Protein AF-A0A954XFW9-F1 (afdb_monomer_lite)

Radius of gyration: 11.06 Å; chains: 1; bounding box: 32×22×22 Å

Structure (mmCIF, N/CA/C/O backbone):
data_AF-A0A954XFW9-F1
#
_entry.id   AF-A0A954XFW9-F1
#
loop_
_atom_site.group_PDB
_atom_site.id
_atom_site.type_symbol
_atom_site.label_atom_id
_atom_site.label_alt_id
_atom_site.label_comp_id
_atom_site.label_asym_id
_atom_site.label_entity_id
_atom_site.label_seq_id
_atom_site.pdbx_PDB_ins_code
_atom_site.Cartn_x
_atom_site.Cartn_y
_atom_site.Cartn_z
_atom_site.occupancy
_atom_site.B_iso_or_equiv
_atom_site.auth_seq_id
_atom_site.auth_comp_id
_atom_site.auth_asym_id
_atom_site.auth_atom_id
_atom_site.pdbx_PDB_model_num
ATOM 1 N N . LEU A 1 1 ? -10.925 12.344 2.613 1.00 48.03 1 LEU A N 1
ATOM 2 C CA . LEU A 1 1 ? -10.735 12.088 1.170 1.00 48.03 1 LEU A CA 1
ATOM 3 C C . LEU A 1 1 ? -10.627 10.574 0.955 1.00 48.03 1 LEU A C 1
ATOM 5 O O . LEU A 1 1 ? -9.584 10.079 0.573 1.00 48.03 1 LEU A O 1
ATOM 9 N N . ILE A 1 2 ? -11.682 9.852 1.338 1.00 49.28 2 ILE A N 1
ATOM 10 C CA . ILE A 1 2 ? -11.816 8.386 1.270 1.00 49.28 2 ILE A CA 1
ATOM 11 C C . ILE A 1 2 ? -13.312 8.144 1.370 1.00 49.28 2 ILE A C 1
ATOM 13 O O . ILE A 1 2 ? -13.882 8.040 2.458 1.00 49.28 2 ILE A O 1
ATOM 17 N N . SER A 1 3 ? -13.973 8.222 0.224 1.00 45.56 3 SER A N 1
ATOM 18 C CA . SER A 1 3 ? -15.361 7.803 0.137 1.00 45.56 3 SER A CA 1
ATOM 19 C C . SER A 1 3 ? -15.362 6.277 0.219 1.00 45.56 3 SER A C 1
ATOM 21 O O . SER A 1 3 ? -14.481 5.616 -0.319 1.00 45.56 3 SER A O 1
ATOM 23 N N . GLN A 1 4 ? -16.337 5.689 0.908 1.00 52.94 4 GLN A N 1
ATOM 24 C CA . GLN A 1 4 ? -16.478 4.239 1.144 1.00 52.94 4 GLN A CA 1
ATOM 25 C C . GLN A 1 4 ? -16.711 3.401 -0.146 1.00 52.94 4 GLN A C 1
ATOM 27 O O . GLN A 1 4 ? -17.229 2.289 -0.086 1.00 52.94 4 GLN A O 1
ATOM 32 N N . GLN A 1 5 ? -16.373 3.941 -1.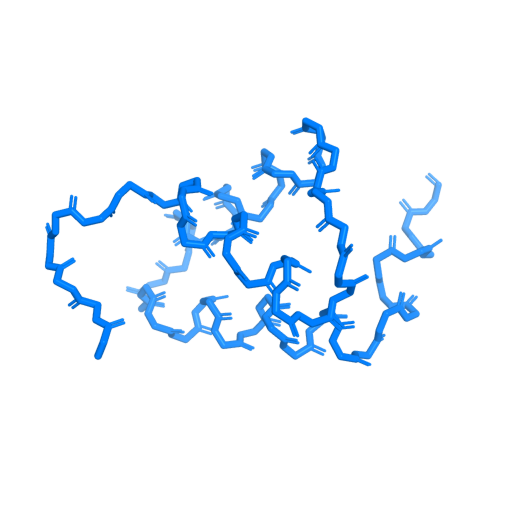318 1.00 53.09 5 GLN A N 1
ATOM 33 C CA . GLN A 1 5 ? -16.612 3.399 -2.657 1.00 53.09 5 GLN A CA 1
ATOM 34 C C . GLN A 1 5 ? -15.380 3.468 -3.575 1.00 53.09 5 GLN A C 1
ATOM 36 O O . GLN A 1 5 ? -15.467 3.030 -4.716 1.00 53.09 5 GLN A O 1
ATOM 41 N N . ASP A 1 6 ? -14.246 3.999 -3.113 1.00 59.72 6 ASP A N 1
ATOM 42 C CA . ASP A 1 6 ? -13.011 3.962 -3.897 1.00 59.72 6 ASP A CA 1
ATOM 43 C C . ASP A 1 6 ? -12.378 2.564 -3.815 1.00 59.72 6 ASP A C 1
ATOM 45 O O . ASP A 1 6 ? -12.238 1.996 -2.726 1.00 59.72 6 ASP A O 1
ATOM 49 N N . ASP A 1 7 ? -12.040 1.996 -4.976 1.00 80.25 7 ASP A N 1
ATOM 50 C CA . ASP A 1 7 ? -11.367 0.701 -5.098 1.00 80.25 7 ASP A CA 1
ATOM 51 C C . ASP A 1 7 ? -9.957 0.808 -4.502 1.00 80.25 7 ASP A C 1
ATOM 53 O O . ASP A 1 7 ? -9.219 1.745 -4.823 1.00 80.25 7 ASP A O 1
ATOM 57 N N . ASP A 1 8 ? -9.570 -0.136 -3.638 1.00 83.75 8 ASP A N 1
ATOM 58 C CA . ASP A 1 8 ? -8.288 -0.087 -2.921 1.00 83.75 8 ASP A CA 1
ATOM 59 C C . ASP A 1 8 ? -7.100 0.062 -3.881 1.00 83.75 8 ASP A C 1
ATOM 61 O O . ASP A 1 8 ? -6.147 0.784 -3.586 1.00 83.75 8 ASP A O 1
ATOM 65 N N . ARG A 1 9 ? -7.192 -0.526 -5.082 1.00 84.38 9 ARG A N 1
ATOM 66 C CA . ARG A 1 9 ? -6.167 -0.384 -6.125 1.00 84.38 9 ARG A CA 1
ATOM 67 C C . ARG A 1 9 ? -6.046 1.050 -6.609 1.00 84.38 9 ARG A C 1
ATOM 69 O O . ARG A 1 9 ? -4.939 1.526 -6.828 1.00 84.38 9 ARG A O 1
ATOM 76 N N . THR A 1 10 ? -7.167 1.743 -6.772 1.00 86.00 10 THR A N 1
ATOM 77 C CA . THR A 1 10 ? -7.183 3.124 -7.271 1.00 86.00 10 THR A CA 1
ATOM 78 C C . THR A 1 10 ? -6.523 4.062 -6.266 1.00 86.00 10 THR A C 1
ATOM 80 O O . THR A 1 10 ? -5.730 4.915 -6.661 1.00 86.00 10 THR A O 1
ATOM 83 N N . ILE A 1 11 ? -6.770 3.850 -4.970 1.00 86.50 11 ILE A N 1
ATOM 84 C CA . ILE A 1 11 ? -6.135 4.625 -3.896 1.00 86.50 11 ILE A CA 1
ATOM 85 C C . ILE A 1 11 ? -4.621 4.379 -3.882 1.00 86.50 11 ILE A C 1
ATOM 87 O O . ILE A 1 11 ? -3.853 5.339 -3.858 1.00 86.50 11 ILE A O 1
ATOM 91 N N . VAL A 1 12 ? -4.172 3.119 -3.963 1.00 86.88 12 VAL A N 1
ATOM 92 C CA . VAL A 1 12 ? -2.734 2.795 -4.035 1.00 86.88 12 VAL A CA 1
ATOM 93 C C . VAL A 1 12 ? -2.083 3.427 -5.269 1.00 86.88 12 VAL A C 1
ATOM 95 O O . VAL A 1 12 ? -1.034 4.057 -5.151 1.00 86.88 12 VAL A O 1
ATOM 98 N N . ILE A 1 13 ? -2.704 3.321 -6.448 1.00 88.25 13 ILE A N 1
ATOM 99 C CA . ILE A 1 13 ? -2.184 3.930 -7.683 1.00 88.25 13 ILE A CA 1
ATOM 100 C C . ILE A 1 13 ? -2.057 5.447 -7.526 1.00 88.25 13 ILE A C 1
ATOM 102 O O . ILE A 1 13 ? -1.035 6.022 -7.902 1.00 88.25 13 ILE A O 1
ATOM 106 N N . GLU A 1 14 ? -3.065 6.102 -6.951 1.00 88.19 14 GLU A N 1
ATOM 107 C CA . GLU A 1 14 ? -3.025 7.541 -6.718 1.00 88.19 14 GLU A CA 1
ATOM 108 C C . GLU A 1 14 ? -1.926 7.931 -5.714 1.00 88.19 14 GLU A C 1
ATOM 110 O O . GLU A 1 14 ? -1.211 8.908 -5.949 1.00 88.19 14 GLU A O 1
ATOM 115 N N . LEU A 1 15 ? -1.722 7.155 -4.646 1.00 86.69 15 LEU A N 1
ATOM 116 C CA . LEU A 1 15 ? -0.630 7.366 -3.688 1.00 86.69 15 LEU A CA 1
ATOM 117 C C . LEU A 1 15 ? 0.742 7.271 -4.367 1.00 86.69 15 LEU A C 1
ATOM 119 O O . LEU A 1 15 ? 1.584 8.149 -4.171 1.00 86.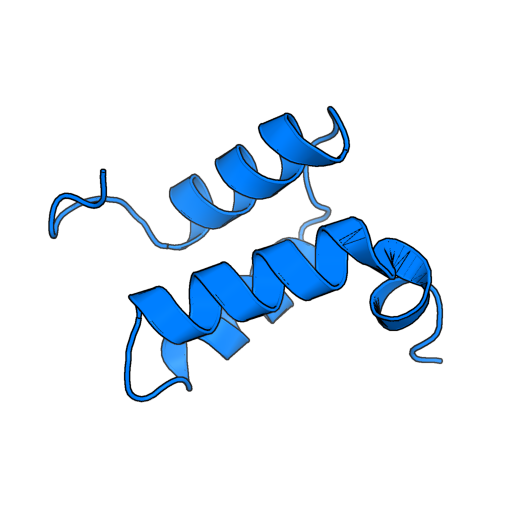69 15 LEU A O 1
ATOM 123 N N . TYR A 1 16 ? 0.952 6.266 -5.216 1.00 88.06 16 TYR A N 1
ATOM 124 C CA . TYR A 1 16 ? 2.180 6.101 -5.999 1.00 88.06 16 TYR A CA 1
ATOM 125 C C . TYR A 1 16 ? 2.412 7.259 -6.974 1.00 88.06 16 TYR A C 1
ATOM 127 O O . TYR A 1 16 ? 3.515 7.805 -7.047 1.00 88.06 16 TYR A O 1
ATOM 135 N N . LEU A 1 17 ? 1.369 7.690 -7.685 1.00 86.81 17 LEU A N 1
ATOM 136 C CA . LEU A 1 17 ? 1.461 8.821 -8.606 1.00 86.81 17 LEU A CA 1
ATOM 137 C C . LEU A 1 17 ? 1.751 10.133 -7.868 1.00 86.81 17 LEU A C 1
ATOM 139 O O . LEU A 1 17 ? 2.523 10.950 -8.359 1.00 86.81 17 LEU A O 1
ATOM 143 N N . ARG A 1 18 ? 1.181 10.342 -6.679 1.00 87.25 18 ARG A N 1
ATOM 144 C CA . ARG A 1 18 ? 1.403 11.565 -5.892 1.00 87.25 18 ARG A CA 1
ATOM 145 C C . ARG A 1 18 ? 2.761 11.602 -5.192 1.00 87.25 18 ARG A C 1
ATOM 147 O O . ARG A 1 18 ? 3.290 12.689 -4.991 1.00 87.25 18 ARG A O 1
ATOM 154 N N . THR A 1 19 ? 3.319 10.449 -4.824 1.00 85.50 19 THR A N 1
ATOM 155 C CA . THR A 1 19 ? 4.610 10.362 -4.116 1.00 85.50 19 THR A CA 1
ATOM 156 C C . THR A 1 19 ? 5.789 10.201 -5.061 1.00 85.50 19 THR A C 1
ATOM 158 O O . THR A 1 19 ? 6.729 10.989 -5.025 1.00 85.50 19 THR A O 1
ATOM 161 N N . LEU A 1 20 ? 5.737 9.190 -5.925 1.00 82.56 20 LEU A N 1
ATOM 162 C CA . LEU A 1 20 ? 6.836 8.788 -6.795 1.00 82.56 20 LEU A CA 1
ATOM 163 C C . LEU A 1 20 ? 6.644 9.253 -8.243 1.00 82.56 20 LEU A C 1
ATOM 165 O O . LEU A 1 20 ? 7.520 9.011 -9.070 1.00 82.56 20 LEU A O 1
ATOM 169 N N . SER A 1 21 ? 5.517 9.904 -8.573 1.00 85.44 21 SER A N 1
ATOM 170 C CA . SER A 1 21 ? 5.189 10.340 -9.945 1.00 85.44 21 SER A CA 1
ATOM 171 C C . SER A 1 21 ? 5.291 9.214 -10.982 1.00 85.44 21 SER A C 1
ATOM 173 O O . SER A 1 21 ? 5.549 9.458 -12.160 1.00 85.44 21 SER A O 1
ATOM 175 N N . ARG A 1 22 ? 5.081 7.966 -10.546 1.00 84.2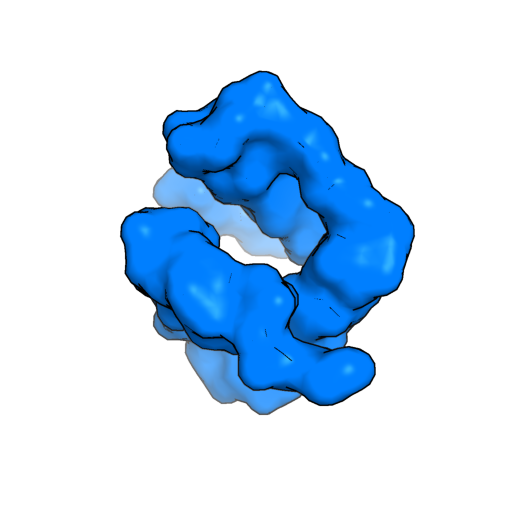5 22 ARG A N 1
ATOM 176 C CA . ARG A 1 22 ? 5.096 6.757 -11.377 1.00 84.25 22 ARG A CA 1
ATOM 177 C C . ARG A 1 22 ? 3.917 5.864 -11.025 1.00 84.25 22 ARG A C 1
ATOM 179 O O . ARG A 1 22 ? 3.389 5.938 -9.920 1.00 84.25 22 ARG A O 1
ATOM 186 N N . GLN A 1 23 ? 3.531 5.001 -11.957 1.00 84.31 23 GLN A N 1
ATOM 187 C CA . GLN A 1 23 ? 2.571 3.941 -11.664 1.00 84.31 23 GLN A CA 1
ATOM 188 C C . GLN A 1 23 ? 3.263 2.825 -10.858 1.00 84.31 23 GLN A C 1
ATOM 190 O O . GLN A 1 23 ? 4.442 2.544 -11.113 1.00 84.31 23 GLN A O 1
ATOM 195 N N . PRO A 1 24 ? 2.569 2.209 -9.884 1.00 85.00 24 PRO A N 1
ATOM 196 C CA . PRO A 1 24 ? 3.063 1.001 -9.237 1.00 85.00 24 PRO A CA 1
ATOM 197 C C . PRO A 1 24 ? 3.135 -0.142 -10.253 1.00 85.00 24 PRO A C 1
ATOM 199 O O . PRO A 1 24 ? 2.351 -0.190 -11.204 1.00 85.00 24 PRO A O 1
ATOM 202 N N . SER A 1 25 ? 4.058 -1.076 -10.043 1.00 87.56 25 SER A N 1
ATOM 203 C CA . SER A 1 25 ? 4.053 -2.351 -10.768 1.00 87.56 25 SER A CA 1
ATOM 204 C C . SER A 1 25 ? 2.898 -3.239 -10.287 1.00 87.56 25 SER A C 1
ATOM 206 O O . SER A 1 25 ? 2.381 -3.035 -9.191 1.00 87.56 25 SER A O 1
ATOM 208 N N . ASP A 1 26 ? 2.509 -4.250 -11.068 1.00 85.69 26 ASP A N 1
ATOM 209 C CA . ASP A 1 26 ? 1.418 -5.173 -10.696 1.00 85.69 26 ASP A CA 1
ATOM 210 C C . ASP A 1 26 ? 1.684 -5.883 -9.351 1.00 85.69 26 ASP A C 1
ATOM 212 O O . ASP A 1 26 ? 0.793 -5.981 -8.512 1.00 85.69 26 ASP A O 1
ATOM 216 N N . ASP A 1 27 ? 2.942 -6.264 -9.106 1.00 84.25 27 ASP A N 1
ATOM 217 C CA . ASP A 1 27 ? 3.401 -6.902 -7.864 1.00 84.25 27 ASP A CA 1
ATOM 218 C C . ASP A 1 27 ? 3.353 -5.951 -6.648 1.00 84.25 27 ASP A C 1
ATOM 220 O O . ASP A 1 27 ? 2.848 -6.302 -5.579 1.00 84.25 27 ASP A O 1
ATOM 224 N N . GLU A 1 28 ? 3.786 -4.697 -6.838 1.00 85.00 28 GLU A N 1
ATOM 225 C CA . GLU A 1 28 ? 3.705 -3.636 -5.824 1.00 85.00 28 GLU A CA 1
ATOM 226 C C . GLU A 1 28 ? 2.242 -3.329 -5.474 1.00 85.00 28 GLU A C 1
ATOM 228 O O . GLU A 1 28 ? 1.869 -3.250 -4.304 1.00 85.00 28 GLU A O 1
ATOM 233 N N . LEU A 1 29 ? 1.393 -3.205 -6.499 1.00 86.94 29 LEU A N 1
ATOM 234 C CA . LEU A 1 29 ? -0.032 -2.946 -6.342 1.00 86.94 29 LEU A CA 1
ATOM 235 C C . LEU A 1 29 ? -0.723 -4.090 -5.595 1.00 86.94 29 LEU A C 1
ATOM 237 O O . LEU A 1 29 ? -1.506 -3.831 -4.682 1.00 86.94 29 LEU A O 1
ATOM 241 N N . ALA A 1 30 ? -0.436 -5.341 -5.964 1.00 86.75 30 ALA A N 1
ATOM 242 C CA . ALA A 1 30 ? -0.978 -6.514 -5.291 1.00 86.75 30 ALA A CA 1
ATOM 243 C C . ALA A 1 30 ? -0.559 -6.554 -3.815 1.00 86.75 30 ALA A C 1
ATOM 245 O O . ALA A 1 30 ? -1.420 -6.713 -2.952 1.00 86.75 30 ALA A O 1
ATOM 246 N N . THR A 1 31 ? 0.723 -6.315 -3.528 1.00 86.69 31 THR A N 1
ATOM 247 C CA . THR A 1 31 ? 1.268 -6.293 -2.163 1.00 86.69 31 THR A CA 1
ATOM 248 C C . THR A 1 31 ? 0.620 -5.204 -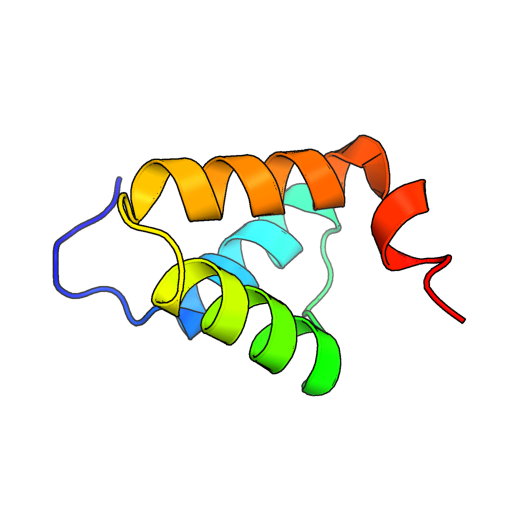1.310 1.00 86.69 31 THR A C 1
ATOM 250 O O . THR A 1 31 ? 0.138 -5.484 -0.214 1.00 86.69 31 THR A O 1
ATOM 253 N N . CYS A 1 32 ? 0.545 -3.964 -1.805 1.00 85.94 32 CYS A N 1
ATOM 254 C CA . CYS A 1 32 ? -0.070 -2.858 -1.069 1.00 85.94 32 CYS A CA 1
ATOM 255 C C . CYS A 1 32 ? -1.569 -3.080 -0.834 1.00 85.94 32 CYS A C 1
ATOM 257 O O . CYS A 1 32 ? -2.074 -2.788 0.245 1.00 85.94 32 CYS A O 1
ATOM 259 N N . VAL A 1 33 ? -2.293 -3.606 -1.824 1.00 87.19 33 VAL A N 1
ATOM 260 C CA . VAL A 1 33 ? -3.729 -3.891 -1.686 1.00 87.19 33 VAL A CA 1
ATOM 261 C C . VAL A 1 33 ? -3.973 -5.042 -0.716 1.00 87.19 33 VAL A C 1
ATOM 263 O O . VAL A 1 33 ? -4.914 -4.982 0.072 1.00 87.19 33 VAL A O 1
ATOM 266 N N . GLU A 1 34 ? -3.139 -6.079 -0.745 1.00 86.75 34 GLU A N 1
ATOM 267 C CA . GLU A 1 34 ? -3.211 -7.170 0.225 1.00 86.75 34 GLU A CA 1
ATOM 268 C C . GLU A 1 34 ? -2.910 -6.673 1.642 1.00 86.75 34 GLU A C 1
ATOM 270 O O . GLU A 1 34 ? -3.658 -6.988 2.564 1.00 86.75 34 GLU A O 1
ATOM 275 N N . TYR A 1 35 ? -1.905 -5.812 1.804 1.00 85.94 35 TYR A N 1
ATOM 276 C CA . TYR A 1 35 ? -1.586 -5.182 3.082 1.00 85.94 35 TYR A CA 1
ATOM 277 C C . TYR A 1 35 ? -2.753 -4.349 3.629 1.00 85.94 35 TYR A C 1
ATOM 279 O O . TYR A 1 35 ? -3.172 -4.532 4.771 1.00 85.94 35 TYR A O 1
ATOM 287 N N . VAL A 1 36 ? -3.359 -3.505 2.788 1.00 85.81 36 VAL A N 1
ATOM 288 C CA . VAL A 1 36 ? -4.538 -2.703 3.158 1.00 85.81 36 VAL A CA 1
ATOM 289 C C . VAL A 1 36 ? -5.744 -3.575 3.508 1.00 85.81 36 VAL A C 1
ATOM 291 O O . VAL A 1 36 ? -6.526 -3.213 4.382 1.00 85.81 36 VAL A O 1
ATOM 294 N N . ARG A 1 37 ? -5.893 -4.737 2.865 1.00 84.38 37 ARG A N 1
ATOM 295 C CA 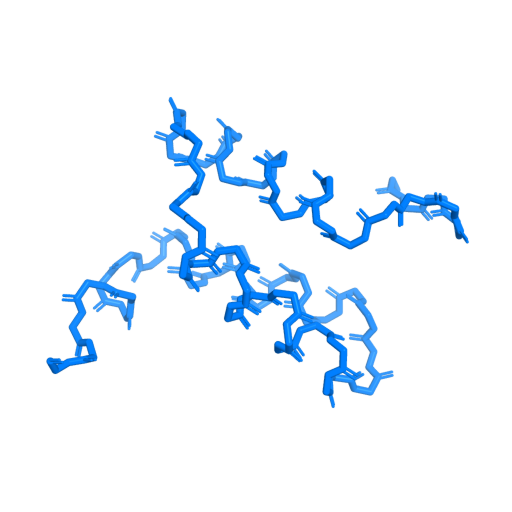. ARG A 1 37 ? -6.959 -5.703 3.171 1.00 84.38 37 ARG A CA 1
ATOM 296 C C . ARG A 1 37 ? -6.734 -6.486 4.460 1.00 84.38 37 ARG A C 1
ATOM 298 O O . ARG A 1 37 ? -7.711 -6.953 5.038 1.00 84.38 37 ARG A O 1
ATOM 305 N N . GLN A 1 38 ? -5.482 -6.679 4.865 1.00 83.56 38 GLN A N 1
ATOM 306 C CA . GLN A 1 38 ? -5.127 -7.344 6.120 1.00 83.56 38 GLN A CA 1
ATOM 307 C C . GLN A 1 38 ? -5.152 -6.390 7.322 1.00 83.56 38 GLN A C 1
ATOM 309 O O . GLN A 1 38 ? -5.265 -6.856 8.454 1.00 83.56 38 GLN A O 1
ATOM 314 N N . GLY A 1 39 ? -5.050 -5.079 7.086 1.00 76.88 39 GLY A N 1
ATOM 315 C CA . GLY A 1 39 ? -5.132 -4.056 8.124 1.00 76.88 39 GLY A CA 1
ATOM 316 C C . GLY A 1 39 ? -6.529 -3.939 8.736 1.00 76.88 39 GLY A C 1
ATOM 317 O O . GLY A 1 39 ? -7.537 -3.967 8.032 1.00 76.88 39 GLY A O 1
ATOM 318 N N . ASP A 1 40 ? -6.577 -3.776 10.058 1.00 74.88 40 ASP A N 1
ATOM 319 C CA . ASP A 1 40 ? -7.827 -3.624 10.816 1.00 74.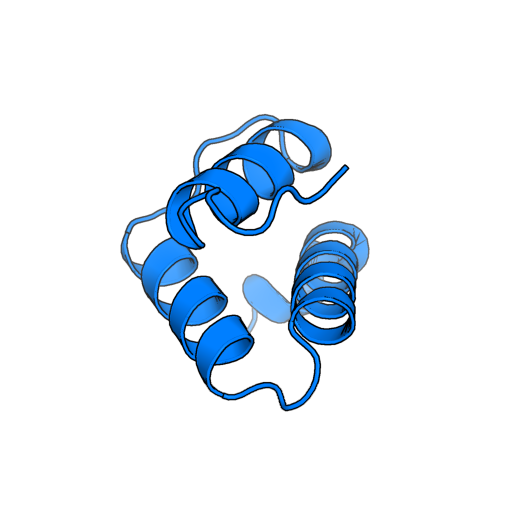88 40 ASP A CA 1
ATOM 320 C C . ASP A 1 40 ? -8.492 -2.261 10.530 1.00 74.88 40 ASP A C 1
ATOM 322 O O . ASP A 1 40 ? -9.705 -2.179 10.328 1.00 74.88 40 ASP A O 1
ATOM 326 N N . ASP A 1 41 ? -7.684 -1.194 10.407 1.00 84.44 41 ASP A N 1
ATOM 327 C CA . ASP A 1 41 ? -8.137 0.123 9.949 1.00 84.44 41 ASP A CA 1
ATOM 328 C C . ASP A 1 41 ? -7.568 0.456 8.566 1.00 84.44 41 ASP A C 1
ATOM 330 O O . ASP A 1 41 ? -6.363 0.596 8.338 1.00 84.44 41 ASP A O 1
ATOM 334 N N . ARG A 1 42 ? -8.491 0.630 7.622 1.00 82.94 42 ARG A N 1
ATOM 335 C CA . ARG A 1 42 ? -8.195 0.905 6.217 1.00 82.94 42 ARG A CA 1
ATOM 336 C C . ARG A 1 42 ? -7.389 2.198 6.034 1.00 82.94 42 ARG A C 1
ATOM 338 O O . ARG A 1 42 ? -6.586 2.274 5.113 1.00 82.94 42 ARG A O 1
ATOM 345 N N . ARG A 1 43 ? -7.591 3.218 6.880 1.00 83.12 43 ARG A N 1
ATOM 346 C CA . ARG A 1 43 ? -6.830 4.481 6.807 1.00 83.12 43 ARG A CA 1
ATOM 347 C C . ARG A 1 43 ? -5.398 4.286 7.246 1.00 83.12 43 ARG A C 1
ATOM 349 O O . ARG A 1 43 ? -4.498 4.683 6.516 1.00 83.12 43 ARG A O 1
ATOM 356 N N . GLU A 1 44 ? -5.226 3.643 8.393 1.00 85.94 44 GLU A N 1
ATOM 357 C CA . GLU A 1 44 ? -3.912 3.387 8.971 1.00 85.94 44 GLU A CA 1
ATOM 358 C C . GLU A 1 44 ? -3.042 2.592 7.994 1.00 85.94 44 GLU A C 1
ATOM 360 O O . GLU A 1 44 ? -1.904 2.969 7.735 1.00 85.94 44 GLU A O 1
ATOM 365 N N . ALA A 1 45 ? -3.611 1.578 7.334 1.00 87.19 45 ALA A N 1
ATOM 366 C CA . ALA A 1 45 ? -2.878 0.802 6.341 1.00 87.19 45 ALA A CA 1
ATOM 367 C C . ALA A 1 45 ? -2.448 1.626 5.109 1.00 87.19 45 ALA A C 1
ATOM 369 O O . ALA A 1 45 ? -1.342 1.445 4.603 1.00 87.19 45 ALA A O 1
ATOM 370 N N . PHE A 1 46 ? -3.281 2.555 4.621 1.00 86.25 46 PHE A N 1
ATOM 371 C CA . PHE A 1 46 ? -2.880 3.461 3.534 1.00 86.25 46 PHE A CA 1
ATOM 372 C C . PHE A 1 46 ? -1.827 4.481 3.976 1.00 86.25 46 PHE A C 1
ATOM 374 O O . PHE A 1 46 ? -0.946 4.824 3.185 1.00 86.25 46 PHE A O 1
ATOM 381 N N . GLU A 1 47 ? -1.913 4.978 5.210 1.00 87.12 47 GLU A N 1
ATOM 382 C CA . GLU A 1 47 ? -0.905 5.867 5.790 1.00 87.12 47 GLU A CA 1
ATOM 383 C C . GLU A 1 47 ? 0.442 5.158 5.930 1.00 87.12 47 GLU A C 1
ATOM 385 O O . GLU A 1 47 ? 1.469 5.742 5.596 1.00 87.12 47 GLU A O 1
ATOM 390 N N . ASP A 1 48 ? 0.437 3.890 6.327 1.00 85.62 48 ASP A N 1
ATOM 391 C CA . ASP A 1 48 ? 1.636 3.064 6.437 1.00 85.62 48 ASP A CA 1
ATOM 392 C C . ASP A 1 48 ? 2.261 2.772 5.059 1.00 85.62 48 ASP A C 1
ATOM 394 O O . ASP A 1 48 ? 3.465 2.960 4.869 1.00 85.62 48 ASP A O 1
ATOM 398 N N . VAL A 1 49 ? 1.440 2.464 4.042 1.00 85.19 49 VAL A N 1
ATOM 399 C CA . VAL A 1 49 ? 1.896 2.376 2.639 1.00 85.19 49 VAL A CA 1
ATOM 400 C C . VAL A 1 49 ? 2.507 3.702 2.188 1.00 85.19 49 VAL A C 1
ATOM 402 O O . VAL A 1 49 ? 3.602 3.713 1.631 1.00 85.19 49 VAL A O 1
ATOM 405 N N . LEU A 1 50 ? 1.851 4.835 2.453 1.00 85.19 50 LEU A N 1
ATOM 406 C CA . LEU A 1 50 ? 2.380 6.159 2.123 1.00 85.19 50 LEU A CA 1
ATOM 407 C C . LEU A 1 50 ? 3.725 6.416 2.818 1.00 85.19 50 LEU A C 1
ATOM 409 O O . LEU A 1 50 ? 4.655 6.924 2.191 1.00 85.19 50 LEU A O 1
ATOM 413 N N . TRP A 1 51 ? 3.842 6.046 4.092 1.00 86.00 51 TRP A N 1
ATOM 414 C CA . TRP A 1 51 ? 5.076 6.176 4.860 1.00 86.00 51 TRP A CA 1
ATOM 415 C C . TRP A 1 51 ? 6.193 5.309 4.276 1.00 86.00 51 TRP A C 1
ATOM 417 O O . TRP A 1 51 ? 7.325 5.778 4.143 1.00 86.00 51 TRP A O 1
ATOM 427 N N . SER A 1 52 ? 5.869 4.089 3.847 1.00 82.00 52 SER A N 1
ATOM 428 C CA . SER A 1 52 ? 6.787 3.175 3.165 1.00 82.00 52 SER A CA 1
ATOM 429 C C . SER A 1 52 ? 7.261 3.728 1.814 1.00 82.00 52 SER A C 1
ATOM 431 O O . SER A 1 52 ? 8.451 3.678 1.502 1.00 82.00 52 SER A O 1
ATOM 433 N N . LEU A 1 53 ? 6.367 4.366 1.046 1.00 80.75 53 LEU A N 1
ATOM 434 C CA . LEU A 1 53 ? 6.710 5.044 -0.211 1.00 80.75 53 LEU A CA 1
ATOM 435 C C . LEU A 1 53 ? 7.626 6.248 0.016 1.00 80.75 53 LEU A C 1
ATOM 437 O O . LEU A 1 53 ? 8.609 6.423 -0.703 1.00 80.75 53 LEU A O 1
ATOM 441 N N . ILE A 1 54 ? 7.345 7.066 1.030 1.00 82.19 54 ILE A N 1
ATOM 442 C CA . ILE A 1 54 ? 8.193 8.211 1.393 1.00 82.19 54 ILE A CA 1
ATOM 443 C C . ILE A 1 54 ? 9.576 7.733 1.861 1.00 82.19 54 ILE A C 1
ATOM 445 O O . ILE A 1 54 ? 10.590 8.336 1.513 1.00 82.19 54 ILE A O 1
ATOM 449 N N . ASN A 1 55 ? 9.633 6.615 2.586 1.00 74.88 55 ASN A N 1
ATOM 450 C CA . ASN A 1 55 ? 10.863 6.012 3.099 1.00 74.88 55 ASN A CA 1
ATOM 451 C C . ASN A 1 55 ? 11.394 4.890 2.197 1.00 74.88 55 ASN A C 1
ATOM 453 O O . ASN A 1 55 ? 12.000 3.959 2.721 1.00 74.88 55 ASN A O 1
ATOM 457 N N . SER A 1 56 ? 11.175 5.000 0.876 1.00 58.72 56 SER A N 1
ATOM 458 C CA . SER A 1 56 ? 11.406 4.059 -0.251 1.00 58.72 56 SER A CA 1
ATOM 459 C C . SER A 1 56 ? 12.528 2.995 -0.158 1.00 58.72 56 SER A C 1
ATOM 461 O O . SER A 1 56 ? 12.547 2.062 -0.958 1.00 58.72 56 SER A O 1
ATOM 463 N N . THR A 1 57 ? 13.452 3.065 0.794 1.00 54.38 57 THR A N 1
ATOM 464 C CA . THR A 1 57 ? 14.367 1.986 1.188 1.00 54.38 57 THR A CA 1
ATOM 465 C C . THR A 1 57 ? 13.705 0.703 1.711 1.00 54.38 57 THR A C 1
ATOM 467 O O . THR A 1 57 ? 14.324 -0.343 1.565 1.00 54.38 57 THR A O 1
ATOM 470 N N . GLU A 1 58 ? 12.485 0.710 2.264 1.00 54.66 58 GLU A N 1
ATOM 471 C CA . GLU A 1 58 ? 11.846 -0.540 2.748 1.00 54.66 58 GLU A CA 1
ATOM 472 C C . GLU A 1 58 ? 11.174 -1.368 1.632 1.00 54.66 58 GLU A C 1
ATOM 474 O O . GLU A 1 58 ? 11.046 -2.584 1.770 1.00 54.66 58 GLU A O 1
ATOM 479 N N . PHE A 1 59 ? 10.824 -0.755 0.490 1.00 52.28 59 PHE A N 1
ATOM 480 C CA . PHE A 1 59 ? 10.262 -1.468 -0.674 1.00 52.28 59 PHE A CA 1
ATOM 481 C C . PHE A 1 59 ? 11.327 -1.881 -1.705 1.00 52.28 59 PHE A C 1
ATOM 483 O O . PHE A 1 59 ? 11.193 -2.916 -2.352 1.00 52.28 59 PHE A O 1
ATOM 490 N N . LEU A 1 60 ? 12.431 -1.129 -1.829 1.00 50.28 60 LEU A N 1
ATOM 491 C CA . LEU A 1 60 ? 13.557 -1.486 -2.709 1.00 50.28 60 LEU A CA 1
ATOM 492 C C . LEU A 1 60 ? 14.432 -2.634 -2.165 1.00 50.28 60 LEU A C 1
ATOM 494 O O . LEU A 1 60 ? 15.261 -3.159 -2.903 1.00 50.28 60 LEU A O 1
ATOM 498 N N . HIS A 1 61 ? 14.273 -3.026 -0.895 1.00 46.16 61 HIS A N 1
ATOM 499 C CA . HIS A 1 61 ? 15.176 -3.964 -0.213 1.00 46.16 61 HIS A CA 1
ATOM 500 C C . HIS A 1 61 ? 14.485 -5.154 0.471 1.00 46.16 61 HIS A C 1
ATOM 502 O O . HIS A 1 61 ? 14.953 -5.620 1.513 1.00 46.16 61 HIS A O 1
ATOM 508 N N . ARG A 1 62 ? 13.439 -5.741 -0.126 1.00 41.88 62 ARG A N 1
ATOM 509 C CA . ARG A 1 62 ? 12.949 -7.059 0.325 1.00 41.88 62 ARG A CA 1
ATOM 510 C C . ARG A 1 62 ? 13.146 -8.169 -0.714 1.00 41.88 62 ARG A C 1
ATOM 512 O O . ARG A 1 62 ? 12.192 -8.738 -1.215 1.00 41.88 62 ARG A O 1
ATOM 519 N N . ARG A 1 63 ? 14.444 -8.475 -0.868 1.00 44.69 63 ARG A N 1
ATOM 520 C CA . ARG A 1 63 ? 15.132 -9.682 -1.378 1.00 44.69 63 ARG A CA 1
ATOM 521 C C . ARG A 1 63 ? 15.004 -10.062 -2.851 1.00 44.69 63 ARG A C 1
ATOM 523 O O . ARG A 1 63 ? 13.923 -10.517 -3.262 1.00 44.69 63 ARG A O 1
#

pLDDT: mean 77.22, std 14.54, range [41.88, 88.25]

Secondary structure (DSSP, 8-state):
---TTS-HHHHHHHHHHHHHSSPPPHHHHHHHHHHHHH-SSHHHHHHHHHHHHHTTTTTTT--

Sequence (63 aa):
LISQQDDDRTIVIELYLRTLSRQPSDDELATCVEYVRQGDDRREAFEDVLWSLINSTEFLHRR

Foldseek 3Di:
DDDVPDDLLNLLQVLCCVQVVDGDDPVRSVVLSVQCVPDPDNVVSSVVSSVCSNVVVVVVPPD